Protein AF-A0AAE0XYA2-F1 (afdb_monomer)

pLDDT: mean 85.88, std 7.64, range [55.59, 95.5]

Organism: NCBI:txid231223

Radius of gyration: 13.67 Å; Cα contacts (8 Å, |Δi|>4): 110; chains: 1; bounding box: 38×27×31 Å

Mean predicted aligned error: 4.89 Å

Secondary structure (DSSP, 8-state):
-THHHHHHHHHHTT-EEEEETTEEEEE-PPPSSHHHHHHHHHHHHHHHHHHHHHHHHTT----GGG--B---S-HHHHHHHT-SEEEETTEEEEBPS--PPP-

Nearest PDB structures (foldseek):
  8k8x-assembly1_B  TM=4.014E-01  e=1.861E+00  Meiothermus taiwanensis
  8foe-assembly1_1  TM=5.263E-01  e=7.558E+00  Saccharomyces cerevisiae
  8k91-assembly1_C  TM=4.392E-01  e=3.750E+00  Meiothermus taiwanensis
  3ufc-assembly1_X  TM=5.020E-01  e=4.540E+00  Pyrococcus furiosus DSM 3638
  3r5g-assembly2_B  TM=3.264E-01  e=3.098E+00  Pseudomonas aeruginosa

Structure (mmCIF, N/CA/C/O backbone):
data_AF-A0AAE0XYA2-F1
#
_entry.id   AF-A0AAE0XYA2-F1
#
loop_
_atom_site.group_PDB
_atom_site.id
_atom_site.type_symbol
_atom_site.label_atom_id
_atom_site.label_alt_id
_atom_site.label_comp_id
_atom_site.label_asym_id
_atom_site.label_entity_id
_atom_site.label_seq_id
_atom_site.pdbx_PDB_ins_code
_atom_site.Cartn_x
_atom_site.Cartn_y
_atom_site.Cartn_z
_atom_site.occupancy
_atom_site.B_iso_or_equiv
_atom_site.auth_seq_id
_atom_site.auth_comp_id
_atom_site.auth_asym_id
_atom_site.auth_atom_id
_atom_site.pdbx_PDB_model_num
ATOM 1 N N . MET A 1 1 ? -21.056 -4.346 5.980 1.00 57.34 1 MET A N 1
ATOM 2 C CA . MET A 1 1 ? -19.825 -5.150 5.829 1.00 57.34 1 MET A CA 1
ATOM 3 C C . MET A 1 1 ? -18.665 -4.169 5.807 1.00 57.34 1 MET A C 1
ATOM 5 O O . MET A 1 1 ? -18.765 -3.194 5.077 1.00 57.34 1 MET A O 1
ATOM 9 N N . TYR A 1 2 ? -17.639 -4.350 6.639 1.00 61.22 2 TYR A N 1
ATOM 10 C CA . TYR A 1 2 ? -16.535 -3.381 6.776 1.00 61.22 2 TYR A CA 1
ATOM 11 C C . TYR A 1 2 ? -15.537 -3.408 5.604 1.00 61.22 2 TYR A C 1
ATOM 13 O O . TYR A 1 2 ? -14.665 -2.558 5.522 1.00 61.22 2 TYR A O 1
ATOM 21 N N . THR A 1 3 ? -15.684 -4.364 4.687 1.00 72.94 3 THR A N 1
ATOM 22 C CA . THR A 1 3 ? -14.838 -4.545 3.503 1.00 72.94 3 THR A CA 1
ATOM 23 C C . THR A 1 3 ? -15.184 -3.596 2.356 1.00 72.94 3 THR A C 1
ATOM 25 O O . THR A 1 3 ? -14.288 -3.204 1.620 1.00 72.94 3 THR A O 1
ATOM 28 N N . ALA A 1 4 ? -16.454 -3.191 2.215 1.00 78.62 4 ALA A N 1
ATOM 29 C CA . ALA A 1 4 ? -16.881 -2.325 1.111 1.00 78.62 4 ALA A CA 1
ATOM 30 C C . ALA A 1 4 ? -16.190 -0.945 1.134 1.00 78.62 4 ALA A C 1
ATOM 32 O O . ALA A 1 4 ? -15.627 -0.564 0.117 1.00 78.62 4 ALA A O 1
ATOM 33 N N . PRO A 1 5 ? -16.078 -0.246 2.282 1.00 84.81 5 PRO A N 1
ATOM 34 C CA . PRO A 1 5 ? -15.384 1.043 2.302 1.00 84.81 5 PRO A CA 1
ATOM 35 C C . PRO A 1 5 ? -13.868 0.939 2.087 1.00 84.81 5 PRO A C 1
ATOM 37 O O . PRO A 1 5 ? -13.257 1.878 1.594 1.00 84.81 5 PRO A O 1
ATOM 40 N N . VAL A 1 6 ? -13.247 -0.193 2.442 1.00 89.44 6 VAL A N 1
ATOM 41 C CA . VAL A 1 6 ? -11.819 -0.437 2.167 1.00 89.44 6 VAL A CA 1
ATOM 42 C C . VAL A 1 6 ? -11.586 -0.609 0.667 1.00 89.44 6 VAL A C 1
ATOM 44 O O . VAL A 1 6 ? -10.640 -0.039 0.131 1.00 89.44 6 VAL A O 1
ATOM 47 N N . ALA A 1 7 ? -12.468 -1.356 -0.003 1.00 92.19 7 ALA A N 1
ATOM 48 C CA . ALA A 1 7 ? -12.469 -1.487 -1.456 1.00 92.19 7 ALA A CA 1
ATOM 49 C C . ALA A 1 7 ? -12.658 -0.123 -2.142 1.00 92.19 7 ALA A C 1
ATOM 51 O O . ALA A 1 7 ? -11.852 0.234 -2.995 1.00 92.19 7 ALA A O 1
ATOM 52 N N . ASP A 1 8 ? -13.641 0.672 -1.703 1.00 94.19 8 ASP A N 1
ATOM 53 C CA . ASP A 1 8 ? -13.910 2.002 -2.267 1.00 94.19 8 ASP A CA 1
ATOM 54 C C . ASP A 1 8 ? -12.687 2.932 -2.165 1.00 94.19 8 ASP A C 1
ATOM 56 O O . ASP A 1 8 ? -12.368 3.646 -3.116 1.00 94.19 8 ASP A O 1
ATOM 60 N N . ILE A 1 9 ? -11.979 2.923 -1.026 1.00 95.25 9 ILE A N 1
ATOM 61 C CA . ILE A 1 9 ? -10.745 3.705 -0.847 1.00 95.25 9 ILE A CA 1
ATOM 62 C C . ILE A 1 9 ? -9.647 3.183 -1.782 1.00 95.25 9 ILE A C 1
ATOM 64 O O . ILE A 1 9 ? -8.996 3.974 -2.461 1.00 95.25 9 ILE A O 1
ATOM 68 N N . ALA A 1 10 ? -9.447 1.866 -1.869 1.00 94.62 10 ALA A N 1
ATOM 69 C CA . ALA A 1 10 ? -8.432 1.291 -2.750 1.00 94.62 10 ALA A CA 1
ATOM 70 C C . ALA A 1 10 ? -8.658 1.680 -4.223 1.00 94.62 10 ALA A C 1
ATOM 72 O O . ALA A 1 10 ? -7.720 2.119 -4.894 1.00 94.62 10 ALA A O 1
ATOM 73 N N . GLU A 1 11 ? -9.904 1.624 -4.697 1.00 94.62 11 GLU A N 1
ATOM 74 C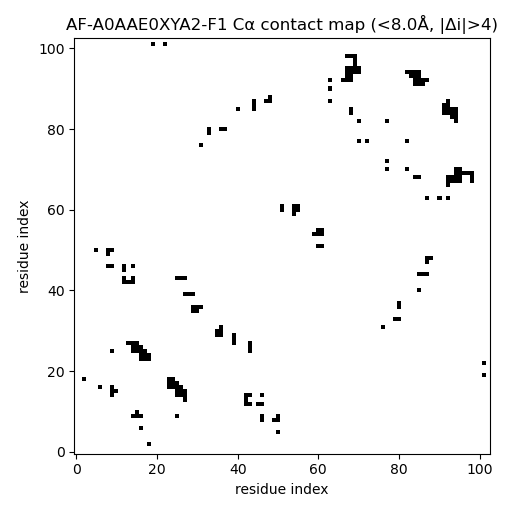 CA . GLU A 1 11 ? -10.278 2.018 -6.060 1.00 94.62 11 GLU A CA 1
ATOM 75 C C . GLU A 1 11 ? -10.029 3.507 -6.330 1.00 94.62 11 GLU A C 1
ATOM 77 O O . GLU A 1 11 ? -9.520 3.855 -7.397 1.00 94.62 11 GLU A O 1
ATOM 82 N N . GLN A 1 12 ? -10.302 4.387 -5.360 1.00 95.06 12 GLN A N 1
ATOM 83 C CA . GLN A 1 12 ? -10.041 5.830 -5.483 1.00 95.06 12 GLN A CA 1
ATOM 84 C C . GLN A 1 12 ? -8.556 6.162 -5.665 1.00 95.06 12 GLN A C 1
ATOM 86 O O . GLN A 1 12 ? -8.225 7.125 -6.359 1.00 95.06 12 GLN A O 1
ATOM 91 N N . HIS A 1 13 ? -7.661 5.360 -5.084 1.00 94.44 13 HIS A N 1
ATOM 92 C CA . HIS A 1 13 ? -6.211 5.514 -5.247 1.00 94.44 13 HIS A CA 1
ATOM 93 C C . HIS A 1 13 ? -5.649 4.755 -6.457 1.00 94.44 13 HIS A C 1
ATOM 95 O O . HIS A 1 13 ? -4.455 4.860 -6.736 1.00 94.44 13 HIS A O 1
ATOM 101 N N . GLY A 1 14 ? -6.477 4.000 -7.189 1.00 93.75 14 GLY A N 1
ATOM 102 C CA . GLY A 1 14 ? -6.021 3.132 -8.281 1.00 93.75 14 GLY A CA 1
ATOM 103 C C . GLY A 1 14 ? -5.215 1.921 -7.794 1.00 93.75 14 GLY A C 1
ATOM 104 O O . GLY A 1 14 ? -4.377 1.395 -8.528 1.00 93.75 14 GLY A O 1
ATOM 105 N N . VAL A 1 15 ? -5.440 1.495 -6.550 1.00 95.50 15 VAL A N 1
ATOM 106 C CA . VAL A 1 15 ? -4.771 0.361 -5.909 1.00 95.50 15 VAL A CA 1
ATOM 107 C C . VAL A 1 15 ? -5.652 -0.875 -6.034 1.00 95.50 15 VAL A C 1
ATOM 109 O O . VAL A 1 15 ? -6.832 -0.854 -5.686 1.00 95.50 15 VAL A O 1
ATOM 112 N N . ASN A 1 16 ? -5.079 -1.982 -6.504 1.00 94.81 16 ASN A N 1
ATOM 113 C CA . ASN A 1 16 ? -5.801 -3.248 -6.536 1.00 94.81 16 ASN A CA 1
ATOM 114 C C . ASN A 1 16 ? -5.821 -3.871 -5.143 1.00 94.81 16 ASN A C 1
ATOM 116 O O . ASN A 1 16 ? -4.902 -3.679 -4.344 1.00 94.81 16 ASN A O 1
ATOM 120 N N . TYR A 1 17 ? -6.850 -4.663 -4.867 1.00 93.94 17 TYR A N 1
ATOM 121 C CA . TYR A 1 17 ? -7.051 -5.245 -3.550 1.00 93.94 17 TYR A CA 1
ATOM 122 C C . TYR A 1 17 ? -7.529 -6.694 -3.620 1.00 93.94 17 TYR A C 1
ATOM 124 O O . TYR A 1 17 ? -8.078 -7.160 -4.620 1.00 93.94 17 TYR A O 1
ATOM 132 N N . HIS A 1 18 ? -7.316 -7.413 -2.524 1.00 92.06 18 HIS A N 1
ATOM 133 C CA . HIS A 1 18 ? -7.921 -8.708 -2.250 1.00 92.06 18 HIS A CA 1
ATOM 134 C C . HIS A 1 18 ? -8.328 -8.752 -0.775 1.00 92.06 18 HIS A C 1
ATOM 136 O O . HIS A 1 18 ? -7.525 -8.440 0.104 1.00 92.06 18 HIS A O 1
ATOM 142 N N . LEU A 1 19 ? -9.588 -9.096 -0.506 1.00 89.69 19 LEU A N 1
ATOM 143 C CA . LEU A 1 19 ? -10.167 -9.090 0.838 1.00 89.69 19 LEU A CA 1
ATOM 144 C C . LEU A 1 19 ? -10.602 -10.505 1.203 1.00 89.69 19 LEU A C 1
ATOM 146 O O . LEU A 1 19 ? -11.398 -11.112 0.484 1.00 89.69 19 LEU A O 1
ATOM 150 N N . TYR A 1 20 ? -10.120 -11.004 2.337 1.00 86.69 20 TYR A N 1
ATOM 151 C CA . TYR A 1 20 ? -10.509 -12.300 2.880 1.00 86.69 20 TYR A CA 1
ATOM 152 C C . TYR A 1 20 ? -10.715 -12.181 4.391 1.00 86.69 20 TYR A C 1
ATOM 154 O O . TYR A 1 20 ? -9.765 -11.997 5.138 1.00 86.69 20 TYR A O 1
ATOM 162 N N . ALA A 1 21 ? -11.967 -12.287 4.847 1.00 85.94 21 ALA A N 1
ATOM 163 C CA . ALA A 1 21 ? -12.337 -12.061 6.248 1.00 85.94 21 ALA A CA 1
ATOM 164 C C . ALA A 1 21 ? -11.815 -10.708 6.792 1.00 85.94 21 ALA A C 1
ATOM 166 O O . ALA A 1 21 ? -12.255 -9.660 6.313 1.00 85.94 21 ALA A O 1
ATOM 167 N N . ASP A 1 22 ? -10.945 -10.723 7.803 1.00 82.94 22 ASP A N 1
ATOM 168 C CA . ASP A 1 22 ? -10.272 -9.554 8.381 1.00 82.94 22 ASP A CA 1
ATOM 169 C C . ASP A 1 22 ? -8.943 -9.200 7.699 1.00 82.94 22 ASP A C 1
ATOM 171 O O . ASP A 1 22 ? -8.402 -8.117 7.935 1.00 82.94 22 ASP A O 1
ATOM 175 N N . ASP A 1 23 ? -8.448 -10.063 6.814 1.00 87.00 23 ASP A N 1
ATOM 176 C CA . ASP A 1 23 ? -7.214 -9.841 6.083 1.00 87.00 23 ASP A CA 1
ATOM 177 C C . ASP A 1 23 ? -7.439 -9.043 4.789 1.00 87.00 23 ASP A C 1
ATOM 179 O O . ASP A 1 23 ? -8.387 -9.256 4.025 1.00 87.00 23 ASP A O 1
ATOM 183 N N . THR A 1 24 ? -6.525 -8.107 4.526 1.00 89.19 24 THR A N 1
ATOM 184 C CA . THR A 1 24 ? -6.537 -7.226 3.351 1.00 89.19 24 THR A CA 1
ATOM 185 C C . THR A 1 24 ? -5.170 -7.240 2.683 1.00 89.19 24 THR A C 1
ATOM 187 O O . THR A 1 24 ? -4.166 -6.914 3.312 1.00 89.19 24 THR A O 1
ATOM 190 N N . GLN A 1 25 ? -5.134 -7.577 1.398 1.00 92.25 25 GLN A N 1
ATOM 191 C CA . GLN A 1 25 ? -3.971 -7.394 0.533 1.00 92.25 25 GLN A CA 1
ATOM 192 C C . GLN A 1 25 ? -4.214 -6.213 -0.402 1.00 92.25 25 GLN A C 1
ATOM 194 O O . GLN A 1 25 ? -5.285 -6.100 -0.994 1.00 92.25 25 GLN A O 1
ATOM 199 N N . LEU A 1 26 ? -3.200 -5.366 -0.562 1.00 92.88 26 LEU A N 1
ATOM 200 C CA . LEU A 1 26 ? -3.184 -4.235 -1.487 1.00 92.88 26 LEU A CA 1
ATOM 201 C C . LEU A 1 26 ? -1.973 -4.380 -2.402 1.00 92.88 26 LEU A C 1
ATOM 203 O O . LEU A 1 26 ? -0.890 -4.737 -1.936 1.00 92.88 26 LEU A O 1
ATOM 207 N N . TYR A 1 27 ? -2.141 -4.120 -3.694 1.00 93.25 27 TYR A N 1
ATOM 208 C CA . TYR A 1 27 ? -1.058 -4.248 -4.661 1.00 93.25 27 TYR A CA 1
ATOM 209 C C . TYR A 1 27 ? -1.217 -3.291 -5.842 1.00 93.25 27 TYR A C 1
ATOM 211 O O . TYR A 1 27 ? -2.316 -2.989 -6.309 1.00 93.25 27 TYR A O 1
ATOM 219 N N . VAL A 1 28 ? -0.079 -2.840 -6.360 1.00 92.12 28 VAL A N 1
ATOM 220 C CA . VAL A 1 28 ? 0.020 -2.016 -7.567 1.00 92.12 28 VAL A CA 1
ATOM 221 C C . VAL A 1 28 ? 1.040 -2.648 -8.513 1.00 92.12 28 VAL A C 1
ATOM 223 O O . VAL A 1 28 ? 2.057 -3.166 -8.042 1.00 92.12 28 VAL A O 1
ATOM 226 N N . PRO A 1 29 ? 0.793 -2.655 -9.834 1.00 89.12 29 PRO A N 1
ATOM 227 C CA . PRO A 1 29 ? 1.845 -2.981 -10.785 1.00 89.12 29 PRO A CA 1
ATOM 228 C C . PRO A 1 29 ? 2.933 -1.910 -10.688 1.00 89.12 29 PRO A C 1
ATOM 230 O O . PRO A 1 29 ? 2.619 -0.725 -10.609 1.00 89.12 29 PRO A O 1
ATOM 233 N N . LEU A 1 30 ? 4.196 -2.335 -10.675 1.00 84.25 30 LEU A N 1
ATOM 234 C CA . LEU A 1 30 ? 5.330 -1.422 -10.756 1.00 84.25 30 LEU A CA 1
ATOM 235 C C . LEU A 1 30 ? 5.812 -1.327 -12.199 1.00 84.25 30 LEU A C 1
ATOM 237 O O . LEU A 1 30 ? 6.118 -2.347 -12.821 1.00 84.25 30 LEU A O 1
ATOM 241 N N . ASP A 1 31 ? 5.898 -0.107 -12.716 1.00 81.88 31 ASP A N 1
ATOM 242 C C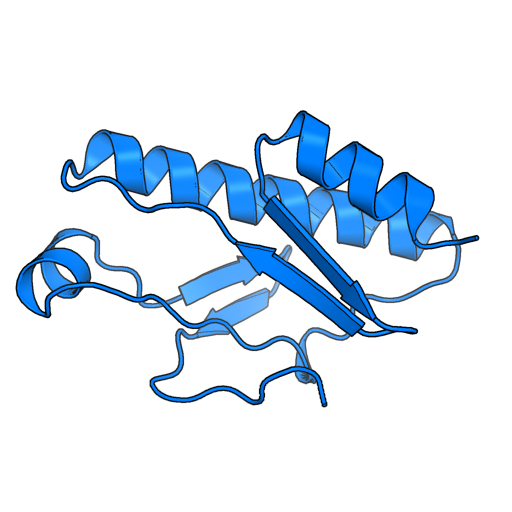A . ASP A 1 31 ? 6.473 0.158 -14.031 1.00 81.88 31 ASP A CA 1
ATOM 243 C C . ASP A 1 31 ? 8.003 0.240 -13.988 1.00 81.88 31 ASP A C 1
ATOM 245 O O . ASP A 1 31 ? 8.626 0.509 -12.961 1.00 81.88 31 ASP A O 1
ATOM 249 N N . ASN A 1 32 ? 8.633 0.023 -15.146 1.00 72.19 32 ASN A N 1
ATOM 250 C CA . ASN A 1 32 ? 10.095 -0.028 -15.276 1.00 72.19 32 ASN A CA 1
ATOM 251 C C . ASN A 1 32 ? 10.780 1.353 -15.211 1.00 72.19 32 ASN A C 1
ATOM 253 O O . ASN A 1 32 ? 12.007 1.437 -15.286 1.00 72.19 32 ASN A O 1
ATOM 257 N N . THR A 1 33 ? 10.013 2.438 -15.122 1.00 79.00 33 THR A N 1
ATOM 258 C CA . THR A 1 33 ? 10.506 3.816 -15.033 1.00 79.00 33 THR A CA 1
ATOM 259 C C . THR A 1 33 ? 10.490 4.299 -13.583 1.00 79.00 33 THR A C 1
ATOM 261 O O . THR A 1 33 ? 9.490 4.177 -12.881 1.00 79.00 33 THR A O 1
ATOM 264 N N . LEU A 1 34 ? 11.597 4.914 -13.148 1.00 76.50 34 LEU A N 1
ATOM 265 C CA . LEU A 1 34 ? 11.776 5.436 -11.784 1.00 76.50 34 LEU A CA 1
ATOM 266 C C . LEU A 1 34 ? 10.645 6.379 -11.342 1.00 76.50 34 LEU A C 1
ATOM 268 O O . LEU A 1 34 ? 10.166 6.294 -10.213 1.00 76.50 34 LEU A O 1
ATOM 272 N N . GLU A 1 35 ? 10.219 7.273 -12.236 1.00 80.06 35 GLU A N 1
ATOM 273 C CA . GLU A 1 35 ? 9.170 8.261 -11.967 1.00 80.06 35 GLU A CA 1
ATOM 274 C C . GLU A 1 35 ? 7.815 7.591 -11.700 1.00 80.06 35 GLU A C 1
ATOM 276 O O . GLU A 1 35 ? 7.167 7.858 -10.690 1.00 80.06 35 GLU A O 1
ATOM 281 N N . THR A 1 36 ? 7.421 6.655 -12.563 1.00 84.88 36 THR A N 1
ATOM 282 C CA . THR A 1 36 ? 6.127 5.970 -12.473 1.00 84.88 36 THR A CA 1
ATOM 283 C C . THR A 1 36 ? 6.060 5.051 -11.257 1.00 84.88 36 THR A C 1
ATOM 285 O O . THR A 1 36 ? 5.067 5.059 -10.534 1.00 84.88 36 THR A O 1
ATOM 288 N N . ALA A 1 37 ? 7.143 4.335 -10.963 1.00 83.81 37 ALA A N 1
ATOM 289 C CA . ALA A 1 37 ? 7.240 3.497 -9.775 1.00 83.81 37 ALA A CA 1
ATOM 290 C C . ALA A 1 37 ? 7.237 4.310 -8.469 1.00 83.81 37 ALA A C 1
ATOM 292 O O . ALA A 1 37 ? 6.642 3.882 -7.480 1.00 83.81 37 ALA A O 1
ATOM 293 N N . SER A 1 38 ? 7.835 5.506 -8.463 1.00 84.19 38 SER A N 1
ATOM 294 C CA . SER A 1 38 ? 7.752 6.423 -7.316 1.00 84.19 38 SER A CA 1
ATOM 295 C C . SER A 1 38 ? 6.318 6.904 -7.086 1.00 84.19 38 SER A C 1
ATOM 297 O O . SER A 1 38 ? 5.848 6.921 -5.951 1.00 84.19 38 SER A O 1
ATOM 299 N N . TYR A 1 39 ? 5.589 7.221 -8.158 1.00 88.44 39 TYR A N 1
ATOM 300 C CA . TYR A 1 39 ? 4.170 7.571 -8.076 1.00 88.44 39 TYR A CA 1
ATOM 301 C C . TYR A 1 39 ? 3.305 6.398 -7.583 1.00 88.44 39 TYR A C 1
ATOM 303 O O . TYR A 1 39 ? 2.445 6.576 -6.723 1.00 88.44 39 TYR A O 1
ATOM 311 N N . GLN A 1 40 ? 3.554 5.181 -8.075 1.00 89.50 40 GLN A N 1
ATOM 312 C CA . GLN A 1 40 ? 2.858 3.964 -7.635 1.00 89.50 40 GLN A CA 1
ATOM 313 C C . GLN A 1 40 ? 3.111 3.672 -6.149 1.00 89.50 40 GLN A C 1
ATOM 315 O O . GLN A 1 40 ? 2.182 3.306 -5.427 1.00 89.50 40 GLN A O 1
ATOM 320 N N . LYS A 1 41 ? 4.341 3.906 -5.666 1.00 87.44 41 LYS A N 1
ATOM 321 C CA . LYS A 1 41 ? 4.664 3.871 -4.232 1.00 87.44 41 LYS A CA 1
ATOM 322 C C . LYS A 1 41 ? 3.824 4.862 -3.439 1.00 87.44 41 LYS A C 1
ATOM 324 O O . LYS A 1 41 ? 3.226 4.508 -2.430 1.00 87.44 41 LYS A O 1
ATOM 329 N N . GLU A 1 42 ? 3.798 6.108 -3.887 1.00 89.31 42 GLU A N 1
ATOM 330 C CA . GLU A 1 42 ? 3.087 7.171 -3.189 1.00 89.31 42 GLU A CA 1
ATOM 331 C C . GLU A 1 42 ? 1.576 6.897 -3.152 1.00 89.31 42 GLU A C 1
ATOM 333 O O . GLU A 1 42 ? 0.934 7.117 -2.126 1.00 89.31 42 GLU A O 1
ATOM 338 N N . SER A 1 43 ? 1.010 6.368 -4.242 1.00 91.88 43 SER A N 1
ATOM 339 C CA . SER A 1 43 ? -0.392 5.941 -4.311 1.00 91.88 43 SER A CA 1
ATOM 340 C C . SER A 1 43 ? -0.705 4.861 -3.269 1.00 91.88 43 SER A C 1
ATOM 342 O O . SER A 1 43 ? -1.651 5.024 -2.494 1.00 91.88 43 SER A O 1
ATOM 344 N N . ILE A 1 44 ? 0.110 3.800 -3.167 1.00 92.12 44 ILE A N 1
ATOM 345 C CA . ILE A 1 44 ? -0.145 2.745 -2.175 1.00 92.12 44 ILE A CA 1
ATOM 346 C C . ILE A 1 44 ? 0.045 3.248 -0.736 1.00 92.12 44 ILE A C 1
ATOM 348 O O . ILE A 1 44 ? -0.754 2.909 0.133 1.00 92.12 44 ILE A O 1
ATOM 352 N N . GLU A 1 45 ? 1.033 4.111 -0.476 1.00 91.56 45 GLU A N 1
ATOM 353 C CA . GLU A 1 45 ? 1.242 4.729 0.843 1.00 91.56 45 GLU A CA 1
ATOM 354 C C . GLU A 1 45 ? 0.038 5.586 1.262 1.00 91.56 45 GLU A C 1
ATOM 356 O O . GLU A 1 45 ? -0.475 5.435 2.374 1.00 91.56 45 GLU A O 1
ATOM 361 N N . LYS A 1 46 ? -0.472 6.438 0.362 1.00 93.25 46 LYS A N 1
ATOM 362 C CA . LYS A 1 46 ? -1.667 7.263 0.613 1.00 93.25 46 LYS A CA 1
ATOM 363 C C . LYS A 1 46 ? -2.916 6.416 0.834 1.00 93.25 46 LYS A C 1
ATOM 365 O O . LYS A 1 46 ? -3.651 6.669 1.788 1.00 93.25 46 LYS A O 1
ATOM 370 N N . CYS A 1 47 ? -3.111 5.389 0.012 1.00 93.94 47 CYS A N 1
ATOM 371 C CA . CYS A 1 47 ? -4.214 4.442 0.144 1.00 93.94 47 CYS A CA 1
ATOM 372 C C . CYS A 1 47 ? -4.229 3.782 1.530 1.00 93.94 47 CYS A C 1
ATOM 374 O O . CYS A 1 47 ? -5.244 3.800 2.227 1.00 93.94 47 CYS A O 1
ATOM 376 N N . VAL A 1 48 ? -3.084 3.262 1.984 1.00 92.00 48 VAL A N 1
ATOM 377 C CA . VAL A 1 48 ? -2.979 2.610 3.298 1.00 92.00 48 VAL A CA 1
ATOM 378 C C . VAL A 1 48 ? -3.224 3.600 4.441 1.00 92.00 48 VAL A C 1
ATOM 380 O O . VAL A 1 48 ? -3.869 3.242 5.431 1.00 92.00 48 VAL A O 1
ATOM 383 N N . VAL A 1 49 ? -2.743 4.843 4.329 1.00 92.31 49 VAL A N 1
ATOM 384 C CA . VAL A 1 49 ? -3.005 5.894 5.330 1.00 92.31 49 VAL A CA 1
ATOM 385 C C . VAL A 1 49 ? -4.503 6.155 5.462 1.00 92.31 49 VAL A C 1
ATOM 387 O O . VAL A 1 49 ? -5.019 6.142 6.584 1.00 92.31 49 VAL A O 1
ATOM 390 N N . GLU A 1 50 ? -5.203 6.318 4.341 1.00 93.75 50 GLU A N 1
ATOM 391 C CA . GLU A 1 50 ? -6.640 6.588 4.325 1.00 93.75 50 GLU A CA 1
ATOM 392 C C . GLU A 1 50 ? -7.460 5.395 4.834 1.00 93.75 50 GLU A C 1
ATOM 394 O O . GLU A 1 50 ? -8.340 5.573 5.678 1.00 93.75 50 GLU A O 1
ATOM 399 N N . ILE A 1 51 ? -7.109 4.164 4.441 1.00 91.88 51 ILE A N 1
ATOM 400 C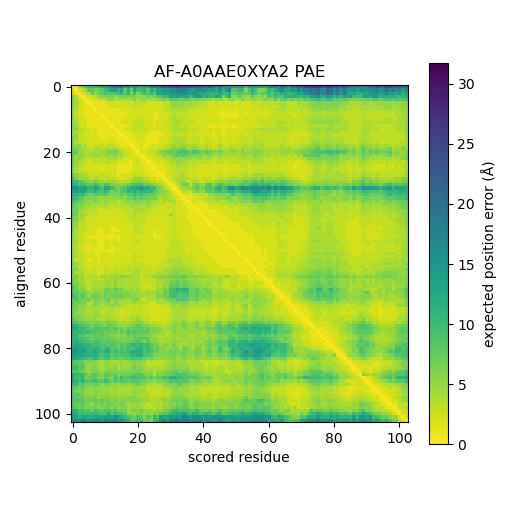 CA . ILE A 1 51 ? -7.706 2.940 5.003 1.00 91.88 51 ILE A CA 1
ATOM 401 C C . ILE A 1 51 ? -7.522 2.909 6.521 1.00 91.88 51 ILE A C 1
ATOM 403 O O . ILE A 1 51 ? -8.463 2.626 7.264 1.00 91.88 51 ILE A O 1
ATOM 407 N N . ALA A 1 52 ? -6.327 3.233 7.015 1.00 90.25 52 ALA A N 1
ATOM 408 C CA . ALA A 1 52 ? -6.052 3.240 8.443 1.00 90.25 52 ALA A CA 1
ATOM 409 C C . ALA A 1 52 ? -6.814 4.351 9.192 1.00 90.25 52 ALA A C 1
ATOM 411 O O . ALA A 1 52 ? -7.128 4.177 10.372 1.00 90.25 52 ALA A O 1
ATOM 412 N N . ASP A 1 53 ? -7.079 5.502 8.571 1.00 91.44 53 ASP A N 1
ATOM 413 C CA . ASP A 1 53 ? -7.910 6.576 9.140 1.00 91.44 53 ASP A CA 1
ATOM 414 C C . ASP A 1 53 ? -9.392 6.202 9.155 1.00 91.44 53 ASP A C 1
ATOM 416 O O . ASP A 1 53 ? -10.078 6.397 10.169 1.00 91.44 53 ASP A O 1
ATOM 420 N N . TRP A 1 54 ? -9.868 5.581 8.078 1.00 92.25 54 TRP A N 1
ATOM 421 C CA . TRP A 1 54 ? -11.212 5.032 8.000 1.00 92.25 54 TRP A CA 1
ATOM 422 C C . TRP A 1 54 ? -11.426 3.947 9.060 1.00 92.25 54 TRP A C 1
ATOM 424 O O . TRP A 1 54 ? -12.398 4.013 9.816 1.00 92.25 54 TRP A O 1
ATOM 434 N N . MET A 1 55 ? -10.493 2.999 9.199 1.00 91.00 55 MET A N 1
ATOM 435 C CA . MET A 1 55 ? -10.545 1.964 10.236 1.00 91.00 55 MET A CA 1
ATOM 436 C C . MET A 1 55 ? -10.658 2.587 11.629 1.00 91.00 55 MET A C 1
ATOM 438 O O . MET A 1 55 ? -11.570 2.240 12.378 1.00 91.00 55 MET A O 1
ATOM 442 N N . ASN A 1 56 ? -9.799 3.558 11.951 1.00 90.69 56 ASN A N 1
ATOM 443 C CA . ASN A 1 56 ? -9.809 4.230 13.253 1.00 90.69 56 ASN A CA 1
ATOM 444 C C . ASN A 1 56 ? -11.150 4.935 13.534 1.00 90.69 56 ASN A C 1
ATOM 446 O O . ASN A 1 56 ? -11.727 4.807 14.619 1.00 90.69 56 ASN A O 1
ATOM 450 N N . SER A 1 57 ? -11.700 5.615 12.525 1.00 91.56 57 SER A N 1
ATOM 451 C CA . SER A 1 57 ? -13.013 6.272 12.602 1.00 91.56 57 SER A CA 1
ATOM 452 C C . SER A 1 57 ? -14.147 5.273 12.863 1.00 91.56 57 SER A C 1
ATOM 454 O O . SER A 1 57 ? -15.099 5.582 13.581 1.00 91.56 57 SER A O 1
ATOM 456 N N . ASN A 1 58 ? -13.997 4.044 12.368 1.00 90.25 58 ASN A N 1
ATOM 457 C CA . ASN A 1 58 ? -14.948 2.943 12.516 1.00 90.25 58 ASN A CA 1
ATOM 458 C C . ASN A 1 58 ? -14.625 1.996 13.686 1.00 90.25 58 ASN A C 1
ATOM 460 O O . ASN A 1 58 ? -15.141 0.882 13.734 1.00 90.25 58 ASN A O 1
ATOM 464 N N . LYS A 1 59 ? -13.8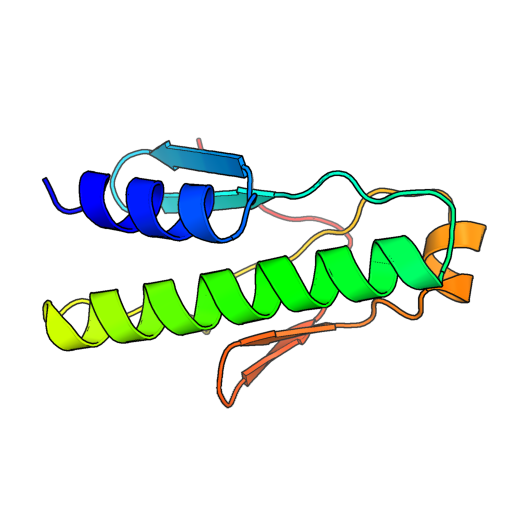06 2.432 14.656 1.00 89.88 59 LYS A N 1
ATOM 465 C CA . LYS A 1 59 ? -13.415 1.644 15.848 1.00 89.88 59 LYS A CA 1
ATOM 466 C C . LYS A 1 59 ? -12.666 0.343 15.521 1.00 89.88 59 LYS A C 1
ATOM 468 O O . LYS A 1 59 ? -12.620 -0.571 16.341 1.00 89.88 59 LYS A O 1
ATOM 473 N N . LEU A 1 60 ? -12.052 0.285 14.345 1.00 89.38 60 LEU A N 1
ATOM 474 C CA . LEU A 1 60 ? -11.115 -0.743 13.909 1.00 89.38 60 LEU A CA 1
ATOM 475 C C . LEU A 1 60 ? -9.684 -0.203 14.012 1.00 89.38 60 LEU A C 1
ATOM 477 O O . LEU A 1 60 ? -9.451 1.001 14.123 1.00 89.38 60 LEU A O 1
ATOM 481 N N . LYS A 1 61 ? -8.698 -1.096 13.966 1.00 87.50 61 LYS A N 1
ATOM 482 C CA . LYS A 1 61 ? -7.284 -0.719 13.998 1.00 87.50 61 LYS A CA 1
ATOM 483 C C . LYS A 1 61 ? -6.516 -1.534 12.969 1.00 87.50 61 LYS A C 1
ATOM 485 O O . LYS A 1 61 ? -6.520 -2.759 13.046 1.00 87.50 61 LYS A O 1
ATOM 490 N N . LEU A 1 62 ? -5.813 -0.847 12.069 1.00 85.12 62 LEU A N 1
ATOM 491 C CA . LEU A 1 62 ? -4.798 -1.481 11.234 1.00 85.12 62 LEU A CA 1
ATOM 492 C C . LEU A 1 62 ? -3.672 -1.990 12.143 1.00 85.12 62 LEU A C 1
ATOM 494 O O . LEU A 1 62 ? -3.107 -1.225 12.931 1.00 85.12 62 LEU A O 1
ATOM 498 N N . ASN A 1 63 ? -3.370 -3.283 12.066 1.00 84.38 63 ASN A N 1
ATOM 499 C CA . ASN A 1 63 ? -2.310 -3.882 12.863 1.00 84.38 63 ASN A CA 1
ATOM 500 C C . ASN A 1 63 ? -0.976 -3.804 12.114 1.00 84.38 63 ASN A C 1
ATOM 502 O O . ASN A 1 63 ? -0.620 -4.736 11.400 1.00 84.38 63 ASN A O 1
ATOM 506 N N . SER A 1 64 ? -0.247 -2.704 12.316 1.00 78.19 64 SER A N 1
ATOM 507 C CA . SER A 1 64 ? 1.076 -2.474 11.719 1.00 78.19 64 SER A CA 1
ATOM 508 C C . SER A 1 64 ? 2.078 -3.591 12.013 1.00 78.19 64 SER A C 1
ATOM 510 O O . SER A 1 64 ? 2.917 -3.876 11.171 1.00 78.19 64 SER A O 1
ATOM 512 N N . ASP A 1 65 ? 1.969 -4.261 13.166 1.00 81.12 65 ASP A N 1
ATOM 513 C CA . ASP A 1 65 ? 2.883 -5.346 13.557 1.00 81.12 65 ASP A CA 1
ATOM 514 C C . ASP A 1 65 ? 2.636 -6.634 12.754 1.00 81.12 65 ASP A C 1
ATOM 516 O O . ASP A 1 65 ? 3.479 -7.528 12.731 1.00 81.12 65 ASP A O 1
ATOM 520 N N . LYS A 1 66 ? 1.462 -6.745 12.121 1.00 83.69 66 LYS A N 1
ATOM 521 C CA . LYS A 1 66 ? 1.095 -7.839 11.214 1.00 83.69 66 LYS A CA 1
ATOM 522 C C . LYS A 1 66 ? 1.140 -7.430 9.741 1.00 83.69 66 LYS A C 1
ATOM 524 O O . LYS A 1 66 ? 0.858 -8.263 8.886 1.00 83.69 66 LYS A O 1
ATOM 529 N N . THR A 1 67 ? 1.417 -6.164 9.435 1.00 87.25 67 THR A N 1
ATOM 530 C CA . THR A 1 67 ? 1.489 -5.692 8.053 1.00 87.25 67 THR A CA 1
ATOM 531 C C . THR A 1 67 ? 2.859 -6.023 7.480 1.00 87.25 67 THR A C 1
ATOM 533 O O . THR A 1 67 ? 3.866 -5.482 7.923 1.00 87.25 67 THR A O 1
ATOM 536 N N . ASP A 1 68 ? 2.874 -6.881 6.465 1.00 90.31 68 ASP A N 1
ATOM 537 C CA . ASP A 1 68 ? 4.065 -7.222 5.695 1.00 90.31 68 ASP A CA 1
ATOM 538 C C . ASP A 1 68 ? 4.027 -6.551 4.315 1.00 90.31 68 ASP A C 1
ATOM 540 O O . ASP A 1 68 ? 2.963 -6.394 3.712 1.00 90.31 68 ASP A O 1
ATOM 544 N N . VAL A 1 69 ? 5.198 -6.189 3.789 1.00 90.81 69 VAL A N 1
ATOM 545 C CA . VAL A 1 69 ? 5.352 -5.629 2.439 1.00 90.81 69 VAL A CA 1
ATOM 546 C C . VAL A 1 69 ? 6.343 -6.474 1.656 1.00 90.81 69 VAL A C 1
ATOM 548 O O . VAL A 1 69 ? 7.423 -6.794 2.147 1.00 90.81 69 VAL A O 1
ATOM 551 N N . ILE A 1 70 ? 6.002 -6.796 0.411 1.00 91.62 70 ILE A N 1
ATOM 552 C CA . ILE A 1 70 ? 6.904 -7.431 -0.550 1.00 91.62 70 ILE A CA 1
ATOM 553 C C . ILE A 1 70 ? 6.887 -6.641 -1.853 1.00 91.62 70 ILE A C 1
ATOM 555 O O . ILE A 1 70 ? 5.851 -6.112 -2.254 1.00 91.62 70 ILE A O 1
ATOM 559 N N . VAL A 1 71 ? 8.035 -6.574 -2.520 1.00 89.12 71 VAL A N 1
ATOM 560 C CA . VAL A 1 71 ? 8.160 -5.950 -3.837 1.00 89.12 71 VAL A CA 1
ATOM 561 C C . VAL A 1 71 ? 8.726 -6.977 -4.804 1.00 89.12 71 VAL A C 1
ATOM 563 O O . VAL A 1 71 ? 9.771 -7.575 -4.550 1.00 89.12 71 VAL A O 1
ATOM 566 N N . PHE A 1 72 ? 8.032 -7.183 -5.920 1.00 87.62 72 PHE A N 1
ATOM 567 C CA . PHE A 1 72 ? 8.461 -8.094 -6.974 1.00 87.62 72 PHE A CA 1
ATOM 568 C C . PHE A 1 72 ? 9.103 -7.306 -8.112 1.00 87.62 72 PHE A C 1
ATOM 570 O O . PHE A 1 72 ? 8.527 -6.348 -8.619 1.00 87.62 72 PHE A O 1
ATOM 577 N N . GLY A 1 73 ? 10.295 -7.721 -8.533 1.00 82.81 73 GLY A N 1
ATOM 578 C CA . GLY A 1 73 ? 11.018 -7.072 -9.618 1.00 82.81 73 GLY A CA 1
ATOM 579 C C . GLY A 1 73 ? 12.379 -7.708 -9.861 1.00 82.81 73 GLY A C 1
ATOM 580 O O . GLY A 1 73 ? 12.810 -8.606 -9.138 1.00 82.81 73 GLY A O 1
ATOM 581 N N . THR A 1 74 ? 13.078 -7.239 -10.894 1.00 81.88 74 THR A N 1
ATOM 582 C CA . THR A 1 74 ? 14.488 -7.605 -11.082 1.00 81.88 74 THR A CA 1
ATOM 583 C C . THR A 1 74 ? 15.345 -6.927 -10.013 1.00 81.88 74 THR A C 1
ATOM 585 O O . THR A 1 74 ? 15.045 -5.805 -9.610 1.00 81.88 74 THR A O 1
ATOM 588 N N . ASN A 1 75 ? 16.455 -7.552 -9.605 1.00 77.25 75 ASN A N 1
ATOM 589 C CA . ASN A 1 75 ? 17.385 -6.943 -8.640 1.00 77.25 75 ASN A CA 1
ATOM 590 C C . ASN A 1 75 ? 17.805 -5.525 -9.047 1.00 77.25 75 ASN A C 1
ATOM 592 O O . ASN A 1 75 ? 17.891 -4.646 -8.200 1.00 77.25 75 ASN A O 1
ATOM 596 N N . LYS A 1 76 ? 18.020 -5.293 -10.348 1.00 80.25 76 LYS A N 1
ATOM 597 C CA . LYS A 1 76 ? 18.351 -3.968 -10.871 1.00 80.25 76 LYS A CA 1
ATOM 598 C C . LYS A 1 76 ? 17.237 -2.953 -10.601 1.00 80.25 76 LYS A C 1
ATOM 600 O O . LYS A 1 76 ? 17.519 -1.905 -10.041 1.00 80.25 76 LYS A O 1
ATOM 605 N N . ALA A 1 77 ? 15.990 -3.284 -10.940 1.00 77.25 77 ALA A N 1
ATOM 606 C CA . ALA A 1 77 ? 14.854 -2.394 -10.700 1.00 77.25 77 ALA A CA 1
ATOM 607 C C . ALA A 1 77 ? 14.669 -2.096 -9.204 1.00 77.25 77 ALA A C 1
ATOM 609 O O . ALA A 1 77 ? 14.478 -0.947 -8.829 1.00 77.25 77 ALA A O 1
ATOM 610 N N . LEU A 1 78 ? 14.788 -3.106 -8.338 1.00 77.56 78 LEU A N 1
ATOM 611 C CA . LEU A 1 78 ? 14.656 -2.920 -6.889 1.00 77.56 78 LEU A CA 1
ATOM 612 C C . LEU A 1 78 ? 15.744 -1.997 -6.314 1.00 77.56 78 LEU A C 1
ATOM 614 O O . LEU A 1 78 ? 15.443 -1.159 -5.465 1.00 77.56 78 LEU A O 1
ATOM 618 N N . ILE A 1 79 ? 16.985 -2.128 -6.799 1.00 78.50 79 ILE A N 1
ATOM 619 C CA . ILE A 1 79 ? 18.110 -1.262 -6.415 1.00 78.50 79 ILE A CA 1
ATOM 620 C C . ILE A 1 79 ? 17.884 0.168 -6.912 1.00 78.50 79 ILE A C 1
ATOM 622 O O . ILE A 1 79 ? 17.986 1.103 -6.122 1.00 78.50 79 ILE A O 1
ATOM 626 N N . ASP A 1 80 ? 17.554 0.334 -8.196 1.00 78.00 80 ASP A N 1
ATOM 627 C CA . ASP A 1 80 ? 17.380 1.651 -8.819 1.00 78.00 80 ASP A CA 1
ATOM 628 C C . ASP A 1 80 ? 16.239 2.431 -8.142 1.00 78.00 80 ASP A C 1
ATOM 630 O O . ASP A 1 80 ? 16.360 3.627 -7.884 1.00 78.00 80 ASP A O 1
ATOM 634 N N . LEU A 1 81 ? 15.150 1.742 -7.793 1.00 74.31 81 LEU A N 1
ATOM 635 C CA . LEU A 1 81 ? 13.976 2.336 -7.157 1.00 74.31 81 LEU A CA 1
ATOM 636 C C . LEU A 1 81 ? 14.125 2.570 -5.641 1.00 74.31 81 LEU A C 1
ATOM 638 O O . LEU A 1 81 ? 13.299 3.264 -5.049 1.00 74.31 81 LEU A O 1
ATOM 642 N N . ASN A 1 82 ? 15.145 1.992 -4.998 1.00 76.19 82 ASN A N 1
ATOM 643 C CA . ASN A 1 82 ? 15.423 2.128 -3.562 1.00 76.19 82 ASN A CA 1
ATOM 644 C C . ASN A 1 82 ? 14.207 1.825 -2.646 1.00 76.19 82 ASN A C 1
ATOM 646 O O . ASN A 1 82 ? 13.985 2.485 -1.623 1.00 76.19 82 ASN A O 1
ATOM 650 N N . PHE A 1 83 ? 13.398 0.817 -3.000 1.00 77.38 83 PHE A N 1
ATOM 651 C CA . PHE A 1 83 ? 12.270 0.349 -2.182 1.00 77.38 83 PHE A CA 1
ATOM 652 C C . PHE A 1 83 ? 12.754 -0.507 -1.005 1.00 77.38 83 PHE A C 1
ATOM 654 O O . PHE A 1 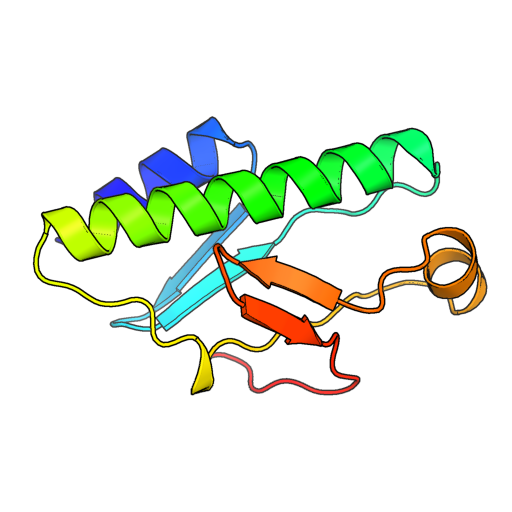83 ? 12.663 -1.730 -1.027 1.00 77.38 83 PHE A O 1
ATOM 661 N N . ASN A 1 84 ? 13.248 0.140 0.049 1.00 82.44 84 ASN A N 1
ATOM 662 C CA . ASN A 1 84 ? 13.628 -0.561 1.284 1.00 82.44 84 ASN A CA 1
ATOM 663 C C . ASN A 1 84 ? 12.474 -0.644 2.291 1.00 82.44 84 ASN A C 1
ATOM 665 O O . ASN A 1 84 ? 12.437 -1.541 3.130 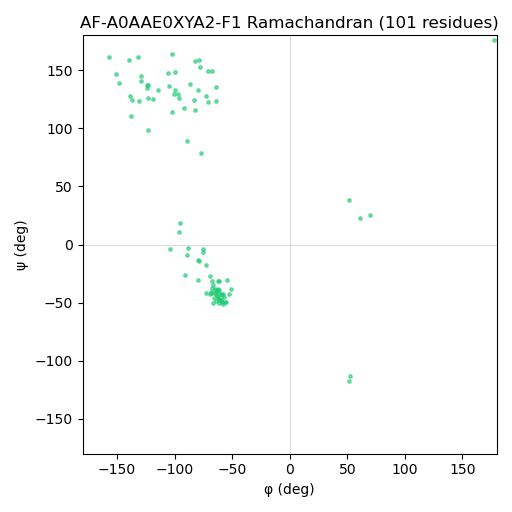1.00 82.44 84 ASN A O 1
ATOM 669 N N . SER A 1 85 ? 11.539 0.304 2.226 1.00 86.50 85 SER A N 1
ATOM 670 C CA . SER A 1 85 ? 10.370 0.361 3.095 1.00 86.50 85 SER A CA 1
ATOM 671 C C . SER A 1 85 ? 9.225 1.154 2.472 1.00 86.50 85 SER A C 1
ATOM 673 O O . SER A 1 85 ? 9.425 1.963 1.553 1.00 86.50 85 SER A O 1
ATOM 675 N N . VAL A 1 86 ? 8.031 0.918 3.009 1.00 85.38 86 VAL A N 1
ATOM 676 C CA . VAL A 1 86 ? 6.793 1.650 2.727 1.00 85.38 86 VAL A CA 1
ATOM 677 C C . VAL A 1 86 ? 6.373 2.379 3.998 1.00 85.38 86 VAL A C 1
ATOM 679 O O . VAL A 1 86 ? 6.390 1.808 5.094 1.00 85.38 86 VAL A O 1
ATOM 682 N N . GLN A 1 87 ? 6.032 3.656 3.864 1.00 85.12 87 GLN A N 1
ATOM 683 C CA . GLN A 1 87 ? 5.554 4.469 4.974 1.00 85.12 87 GLN A CA 1
ATOM 684 C C . GLN A 1 87 ? 4.062 4.244 5.198 1.00 85.12 87 GLN A C 1
ATOM 686 O O . GLN A 1 87 ? 3.234 4.440 4.314 1.00 85.1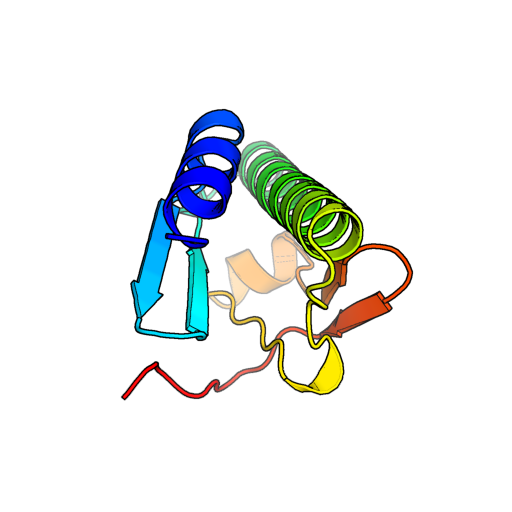2 87 GLN A O 1
ATOM 691 N N . ILE A 1 88 ? 3.716 3.869 6.424 1.00 82.81 88 ILE A N 1
ATOM 692 C CA . ILE A 1 88 ? 2.344 3.715 6.890 1.00 82.81 88 ILE A CA 1
ATOM 693 C C . ILE A 1 88 ? 2.179 4.621 8.106 1.00 82.81 88 ILE A C 1
ATOM 695 O O . ILE A 1 88 ? 2.559 4.269 9.228 1.00 82.81 88 ILE A O 1
ATOM 699 N N . LYS A 1 89 ? 1.612 5.812 7.892 1.00 79.38 89 LYS A N 1
ATOM 700 C CA . LYS A 1 89 ? 1.457 6.852 8.925 1.00 79.38 89 LYS A CA 1
ATOM 701 C C . LYS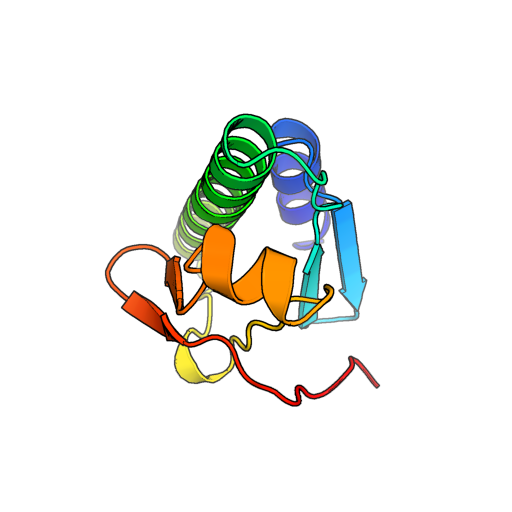 A 1 89 ? 2.793 7.166 9.621 1.00 79.38 89 LYS A C 1
ATOM 703 O O . LYS A 1 89 ? 3.705 7.681 8.991 1.00 79.38 89 LYS A O 1
ATOM 708 N N . ASN A 1 90 ? 2.902 6.842 10.911 1.00 78.81 90 ASN A N 1
ATOM 709 C CA . ASN A 1 90 ? 4.087 7.084 11.741 1.00 78.81 90 ASN A CA 1
ATOM 710 C C . ASN A 1 90 ? 5.005 5.851 11.835 1.00 78.81 90 ASN A C 1
ATOM 712 O O . ASN A 1 90 ? 5.888 5.809 12.690 1.00 78.81 90 ASN A O 1
ATOM 716 N N . SER A 1 91 ? 4.764 4.825 11.016 1.00 83.88 91 SER A N 1
ATOM 717 C CA . SER A 1 91 ? 5.526 3.577 11.000 1.00 83.88 91 SER A CA 1
ATOM 718 C C . SER A 1 91 ? 6.103 3.311 9.615 1.00 83.88 91 SER A C 1
ATOM 720 O O . SER A 1 91 ? 5.423 3.479 8.609 1.00 83.88 91 SER A O 1
ATOM 722 N N . SER A 1 92 ? 7.360 2.878 9.572 1.00 87.31 92 SER A N 1
ATOM 723 C CA . SER A 1 92 ? 8.025 2.441 8.347 1.00 87.31 92 SER A CA 1
ATOM 724 C C . SER A 1 92 ? 8.046 0.919 8.336 1.00 87.31 92 SER A C 1
ATOM 726 O O . SER A 1 92 ? 8.734 0.322 9.165 1.00 87.31 92 SER A O 1
ATOM 728 N N . VAL A 1 93 ? 7.329 0.296 7.404 1.00 88.06 93 VAL A N 1
ATOM 729 C CA . VAL A 1 93 ? 7.318 -1.164 7.254 1.00 88.06 93 VAL A CA 1
ATOM 730 C C . VAL A 1 93 ? 8.404 -1.563 6.254 1.00 88.06 93 VAL A C 1
ATOM 732 O O . VAL A 1 93 ? 8.358 -1.112 5.105 1.00 88.06 93 VAL A O 1
ATOM 735 N N . PRO A 1 94 ? 9.422 -2.339 6.668 1.00 90.06 94 PRO A N 1
ATOM 736 C CA . PRO A 1 94 ? 10.483 -2.769 5.768 1.00 90.06 94 PRO A CA 1
ATOM 737 C C . PRO A 1 94 ? 9.945 -3.741 4.717 1.00 90.06 94 PRO A C 1
ATOM 739 O O . PRO A 1 94 ? 9.021 -4.511 4.974 1.00 90.06 94 PRO A O 1
ATOM 742 N N . VAL A 1 95 ? 10.552 -3.721 3.533 1.00 89.50 95 VAL A N 1
ATOM 743 C CA . VAL A 1 95 ? 10.279 -4.727 2.504 1.00 89.50 95 VAL A CA 1
ATOM 744 C C . VAL A 1 95 ? 10.918 -6.052 2.920 1.00 89.50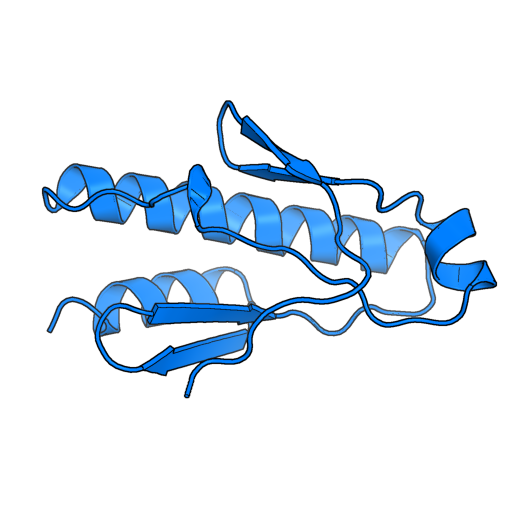 95 VAL A C 1
ATOM 746 O O . VAL A 1 95 ? 12.111 -6.117 3.221 1.00 89.50 95 VAL A O 1
ATOM 749 N N . SER A 1 96 ? 10.123 -7.115 2.907 1.00 89.56 96 SER A N 1
ATOM 750 C CA . SER A 1 96 ? 10.531 -8.481 3.226 1.00 89.56 96 SER A CA 1
ATOM 751 C C . SER A 1 96 ? 10.782 -9.291 1.952 1.00 89.56 96 SER A C 1
ATOM 753 O O . SER A 1 96 ? 10.123 -9.101 0.932 1.00 89.56 96 SER A O 1
ATOM 755 N N . SER A 1 97 ? 11.714 -10.247 2.009 1.00 86.50 97 SER A N 1
ATOM 756 C CA . SER A 1 97 ? 11.973 -11.196 0.910 1.00 86.50 97 SER A CA 1
ATOM 757 C C . SER A 1 97 ? 10.963 -12.348 0.845 1.00 86.50 97 SER A C 1
ATOM 759 O O . SER A 1 97 ? 10.900 -13.068 -0.150 1.00 86.50 97 SER A O 1
ATOM 761 N N . SER A 1 98 ? 10.175 -12.530 1.904 1.00 87.94 98 SER A N 1
ATOM 762 C CA . SER A 1 98 ? 9.112 -13.525 2.003 1.00 87.94 98 SER A CA 1
ATOM 763 C C . SER A 1 98 ? 7.993 -12.989 2.884 1.00 87.94 98 SER A C 1
ATOM 765 O O . SER A 1 98 ? 8.278 -12.426 3.940 1.00 87.94 98 SER A O 1
ATOM 767 N N . ILE A 1 99 ? 6.746 -13.221 2.486 1.00 89.19 99 ILE A N 1
ATOM 768 C CA . ILE A 1 99 ? 5.556 -12.857 3.259 1.00 89.19 99 ILE A CA 1
ATOM 769 C C . ILE A 1 99 ? 4.600 -14.045 3.319 1.00 89.19 99 ILE A C 1
ATOM 771 O O . ILE A 1 99 ? 4.697 -14.972 2.510 1.00 89.19 99 ILE A O 1
ATOM 775 N N . LYS A 1 100 ? 3.671 -14.031 4.272 1.00 82.75 100 LYS A N 1
ATOM 776 C CA . LYS A 1 100 ? 2.581 -15.010 4.303 1.00 82.75 100 LYS A CA 1
ATOM 777 C C . LYS A 1 100 ? 1.500 -14.588 3.311 1.00 82.75 100 LYS A C 1
ATOM 779 O O . LYS A 1 100 ? 1.107 -13.425 3.287 1.00 82.75 100 LYS A O 1
ATOM 784 N N . ASN A 1 101 ? 1.032 -15.529 2.494 1.00 77.75 101 ASN A N 1
ATOM 785 C CA . ASN A 1 101 ? -0.178 -15.313 1.707 1.00 77.75 101 ASN A CA 1
ATOM 786 C C . ASN A 1 101 ? -1.414 -15.508 2.599 1.00 77.75 101 ASN A C 1
ATOM 788 O O . ASN A 1 101 ? -1.326 -16.156 3.643 1.00 77.75 101 ASN A O 1
ATOM 792 N N . LEU A 1 102 ? -2.550 -14.951 2.189 1.00 72.44 102 LEU A N 1
ATOM 793 C CA . LEU A 1 102 ? -3.830 -15.216 2.832 1.00 72.44 102 LEU A CA 1
ATOM 794 C C . LEU A 1 102 ? -4.255 -16.653 2.508 1.00 72.44 102 LEU A C 1
ATOM 796 O O . LEU A 1 102 ? -4.367 -17.004 1.332 1.00 72.44 102 LEU A O 1
ATOM 800 N N . GLY A 1 103 ? -4.472 -17.462 3.550 1.00 55.59 103 GLY A N 1
ATOM 801 C CA . GLY A 1 103 ? -4.814 -18.889 3.449 1.00 55.59 103 GLY A CA 1
ATOM 802 C C . GLY A 1 103 ? -3.665 -19.819 3.804 1.00 55.59 103 GLY A C 1
ATOM 803 O O . GLY A 1 103 ? -2.790 -20.036 2.938 1.00 55.59 103 GLY A O 1
#

Foldseek 3Di:
DLVVVLCVLCVVLVWDWDDDPPDIDIDDDADQDLVRNVSSLVSVQVSLQVSQVSLVVVVHHDDLVQDAAADDDDPVSCVVNVQQFHDHPPDTHGHDPDDDDDD

Solvent-accessible surface area (backbone atoms only — not comparable to full-atom values): 6399 Å² total; per-residue (Å²): 120,84,62,58,65,49,51,54,48,26,55,76,49,70,35,46,75,50,80,54,94,92,48,75,47,75,51,70,85,74,56,97,46,69,69,56,31,50,51,49,51,51,34,52,32,52,33,52,37,51,46,40,52,52,28,48,77,70,79,41,74,73,58,67,94,76,56,79,42,73,81,89,72,54,73,66,56,47,60,76,60,63,70,58,56,49,57,47,80,96,43,75,41,55,51,40,98,73,78,85,71,94,129

Sequence (103 aa):
MYTAPVADIAEQHGVNYHLYADDTQLYVPLDNTLETASYQKESIEKCVVEIADWMNSNKLKLNSDKTDVIVFGTNKALIDLNFNSVQIKNSSVPVSSSIKNLG